Protein AF-A0AAV8XHI0-F1 (afdb_monomer_lite)

Organism: NCBI:txid1586634

Secondary structure (DSSP, 8-state):
-HHHHHHHHHHHHHHHHHHHHHHHHHHHHHTS----HHHHHHHHHTTTS-HHHHHHHHTT-HHHHHHHHSS-HHHHHHHT-

Foldseek 3Di:
DVVVVVVVVVVVVVVVVVVVVVVVVVVVVVPDDPDPPCVVVCVVCVVVDDPVNVCVVCVVPQVVNCVVPVDGPVVVVVVVD

Radius of gyration: 25.65 Å; chains: 1; bounding box: 40×25×78 Å

pLDDT: mean 79.67, std 9.08, range [60.34, 94.94]

Sequence (81 aa):
MQYLHQFTSYYSIERKHLLAVAAALVAKRKNRKKRSKWSKDWLLKRQQFSHVNLLAELKFEKDDWFNYLRMDEETYLELLH

Structure (mmCIF, N/CA/C/O backbone):
data_AF-A0AAV8XHI0-F1
#
_entry.id   AF-A0AAV8XHI0-F1
#
loop_
_atom_site.group_PDB
_atom_site.id
_atom_site.type_symbol
_atom_site.label_atom_id
_atom_site.label_alt_id
_atom_site.label_comp_id
_atom_site.label_asym_id
_atom_site.label_entity_id
_atom_site.label_seq_id
_atom_site.pdbx_PDB_ins_code
_atom_site.Cartn_x
_atom_site.Cartn_y
_atom_site.Cartn_z
_atom_site.occupancy
_atom_site.B_iso_or_equiv
_atom_site.auth_seq_id
_atom_site.auth_comp_id
_atom_site.auth_asym_id
_atom_site.auth_atom_id
_atom_site.pdbx_PDB_model_num
ATOM 1 N N . MET A 1 1 ? 25.130 14.540 -52.874 1.00 60.34 1 MET A N 1
ATOM 2 C CA . MET A 1 1 ? 25.809 13.821 -51.768 1.00 60.34 1 MET A CA 1
ATOM 3 C C . MET A 1 1 ? 25.566 14.417 -50.374 1.00 60.34 1 MET A C 1
ATOM 5 O O . MET A 1 1 ? 25.576 13.657 -49.419 1.00 60.34 1 MET A O 1
ATOM 9 N N . GLN A 1 2 ? 25.290 15.720 -50.212 1.00 69.81 2 GLN A N 1
ATOM 10 C CA . GLN A 1 2 ? 25.063 16.334 -48.885 1.00 69.81 2 GLN A CA 1
ATOM 11 C C . GLN A 1 2 ? 23.747 15.901 -48.198 1.00 69.81 2 GLN A C 1
ATOM 13 O O . GLN A 1 2 ? 23.739 15.645 -46.996 1.00 69.81 2 GLN A O 1
ATOM 18 N N . TYR A 1 3 ? 22.662 15.723 -48.959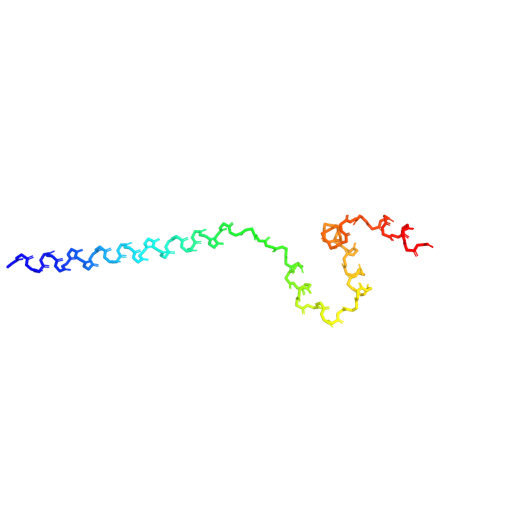 1.00 65.75 3 TYR A N 1
ATOM 19 C CA . TYR A 1 3 ? 21.343 15.347 -48.424 1.00 65.75 3 TYR A CA 1
ATOM 20 C C . TYR A 1 3 ? 21.301 13.970 -47.747 1.00 65.75 3 TYR A C 1
ATOM 22 O O . TYR A 1 3 ? 20.670 13.816 -46.706 1.00 65.75 3 TYR A O 1
ATOM 30 N N . LEU A 1 4 ? 22.009 12.971 -48.286 1.00 67.50 4 LEU A N 1
ATOM 31 C CA . LEU A 1 4 ? 22.065 11.635 -47.681 1.00 67.50 4 LEU A CA 1
ATOM 32 C C . LEU A 1 4 ? 22.812 11.653 -46.343 1.00 67.50 4 LEU A C 1
ATOM 34 O O . LEU A 1 4 ? 22.408 10.971 -45.410 1.00 67.5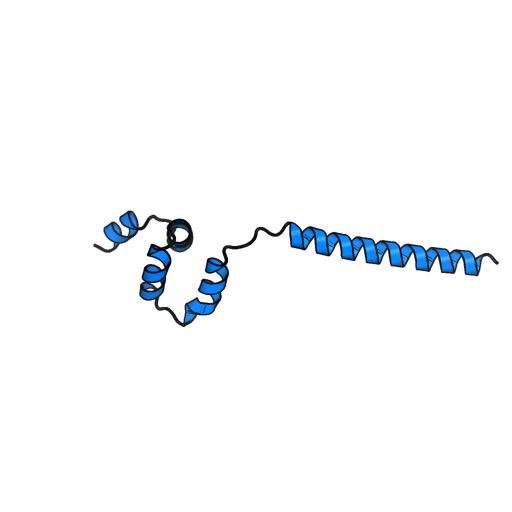0 4 LEU A O 1
ATOM 38 N N . HIS A 1 5 ? 23.856 12.477 -46.222 1.00 68.19 5 HIS A N 1
ATOM 39 C CA . HIS A 1 5 ? 24.620 12.630 -44.984 1.00 68.19 5 HIS A CA 1
ATOM 40 C C . HIS A 1 5 ? 23.824 13.368 -43.896 1.00 68.19 5 HIS A C 1
ATOM 42 O O . HIS A 1 5 ? 23.912 13.035 -42.715 1.00 68.19 5 HIS A O 1
ATOM 48 N N . GLN A 1 6 ? 23.009 14.351 -44.289 1.00 67.69 6 GLN A N 1
ATOM 49 C CA . GLN A 1 6 ? 22.067 15.009 -43.381 1.00 67.69 6 GLN A CA 1
ATOM 50 C C . GLN A 1 6 ? 20.954 14.053 -42.942 1.00 67.69 6 GLN A C 1
ATOM 52 O O . GLN A 1 6 ? 20.608 14.029 -41.765 1.00 67.69 6 GLN A O 1
ATOM 57 N N . PHE A 1 7 ? 20.455 13.216 -43.854 1.00 65.44 7 PHE A N 1
ATOM 58 C CA . PHE A 1 7 ? 19.420 12.227 -43.560 1.00 65.44 7 PHE A CA 1
ATOM 59 C C . PHE A 1 7 ? 19.906 11.126 -42.606 1.00 65.44 7 PHE A C 1
ATOM 61 O O . PHE A 1 7 ? 19.232 10.825 -41.621 1.00 65.44 7 PHE A O 1
ATOM 68 N N . THR A 1 8 ? 21.097 10.559 -42.831 1.00 69.50 8 THR A N 1
ATOM 69 C CA . THR A 1 8 ? 21.677 9.565 -41.910 1.00 69.50 8 THR A CA 1
ATOM 70 C C . THR A 1 8 ? 22.021 10.173 -40.552 1.00 69.50 8 THR A C 1
ATOM 72 O O . THR A 1 8 ? 21.806 9.532 -39.522 1.00 69.50 8 THR A O 1
ATOM 75 N N . SER A 1 9 ? 22.504 11.419 -40.534 1.00 71.31 9 SER A N 1
ATOM 76 C CA . SER A 1 9 ? 22.758 12.169 -39.302 1.00 71.31 9 SER A CA 1
ATOM 77 C C . SER A 1 9 ? 21.468 12.395 -38.509 1.00 71.31 9 SER A C 1
ATOM 79 O O . SER A 1 9 ? 21.417 12.079 -37.321 1.00 71.31 9 SER A O 1
ATOM 81 N N . TYR A 1 10 ? 20.396 12.830 -39.175 1.00 75.44 10 TYR A N 1
ATOM 82 C CA . TYR A 1 10 ? 19.081 13.047 -38.573 1.00 75.44 10 TYR A CA 1
ATOM 83 C C . TYR A 1 10 ? 18.515 11.761 -37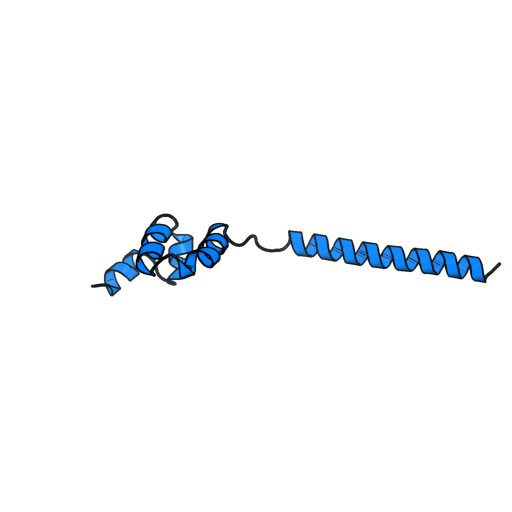.945 1.00 75.44 10 TYR A C 1
ATOM 85 O O . TYR A 1 10 ? 18.200 11.736 -36.754 1.00 75.44 10 TYR A O 1
ATOM 93 N N . TYR A 1 11 ? 18.508 10.655 -38.696 1.00 72.94 11 TYR A N 1
ATOM 94 C CA . TYR A 1 11 ? 18.054 9.347 -38.199 1.00 72.94 11 TYR A CA 1
ATOM 95 C C . TYR A 1 11 ? 18.904 8.816 -37.031 1.00 72.94 11 TYR A C 1
ATOM 97 O O . TYR A 1 11 ? 18.399 8.142 -36.129 1.00 72.94 11 TYR A O 1
ATOM 105 N N . SER A 1 12 ? 20.208 9.102 -37.035 1.00 77.38 12 SER A N 1
ATOM 106 C CA . SER A 1 12 ? 21.128 8.739 -35.950 1.00 77.38 12 SER A CA 1
ATOM 107 C C . SER A 1 12 ? 20.846 9.540 -34.674 1.00 77.38 12 SER A C 1
ATOM 109 O O . SER A 1 12 ? 20.874 8.985 -33.574 1.00 77.38 12 SER A O 1
ATOM 111 N N . ILE A 1 13 ? 20.527 10.830 -34.812 1.00 78.62 13 ILE A N 1
ATOM 112 C CA . ILE A 1 13 ? 20.184 11.731 -33.706 1.00 78.62 13 ILE A CA 1
ATOM 113 C C . ILE A 1 13 ? 18.841 11.332 -33.073 1.00 78.62 13 ILE A C 1
ATOM 115 O O . ILE A 1 13 ? 18.786 11.136 -31.858 1.00 78.62 13 ILE A O 1
ATOM 119 N N . GLU A 1 14 ? 17.789 11.098 -33.866 1.00 82.38 14 GLU A N 1
ATOM 120 C CA . GLU A 1 14 ? 16.481 10.656 -33.349 1.00 82.38 14 GLU A CA 1
ATOM 121 C C . GLU A 1 14 ? 16.579 9.352 -32.545 1.00 82.38 14 GLU A C 1
ATOM 123 O O . GLU A 1 14 ? 16.042 9.255 -31.439 1.00 82.38 14 GLU A O 1
ATOM 128 N N . ARG A 1 15 ? 17.334 8.360 -33.039 1.00 85.00 15 ARG A N 1
ATOM 129 C CA . ARG A 1 15 ? 17.558 7.098 -32.313 1.00 85.00 15 ARG A CA 1
ATOM 130 C C . ARG A 1 15 ? 18.248 7.315 -30.970 1.00 85.00 15 ARG A C 1
ATOM 132 O O . ARG A 1 15 ? 17.859 6.691 -29.985 1.00 85.00 15 ARG A O 1
ATOM 139 N N . LYS A 1 16 ? 19.245 8.203 -30.902 1.00 90.25 16 LYS A N 1
ATOM 140 C CA . LYS A 1 16 ? 19.929 8.538 -29.641 1.00 90.25 16 LYS A CA 1
ATOM 141 C C . LYS A 1 16 ? 18.972 9.185 -28.643 1.00 90.25 16 LYS A C 1
ATOM 143 O O . LYS A 1 16 ? 18.999 8.818 -27.471 1.00 90.25 16 LYS A O 1
ATOM 148 N N . HIS A 1 17 ? 18.097 10.084 -29.095 1.00 91.81 17 HIS A N 1
ATOM 149 C CA . HIS A 1 17 ? 17.083 10.692 -28.231 1.00 91.81 17 HIS A CA 1
ATOM 150 C C . HIS A 1 17 ? 16.070 9.666 -27.718 1.00 91.81 17 HIS A C 1
ATOM 152 O O . HIS A 1 17 ? 15.794 9.636 -26.520 1.00 91.81 17 HIS A O 1
ATOM 158 N N . LEU A 1 18 ? 15.579 8.773 -28.582 1.00 92.94 18 LEU A N 1
ATOM 159 C CA . LEU A 1 18 ? 14.675 7.691 -28.181 1.00 92.94 18 LEU A CA 1
ATOM 160 C C . LEU A 1 18 ? 15.320 6.765 -27.141 1.00 92.94 18 LEU A C 1
ATOM 162 O O . LEU A 1 18 ? 14.698 6.442 -26.127 1.00 92.94 18 LEU A O 1
ATOM 166 N N . LEU A 1 19 ? 16.585 6.389 -27.349 1.00 94.38 19 LEU A N 1
ATOM 167 C CA . LEU A 1 19 ? 17.345 5.577 -26.397 1.00 94.38 19 LEU A CA 1
ATOM 168 C C . LEU A 1 19 ? 17.562 6.306 -25.065 1.00 94.38 19 LEU A C 1
ATOM 170 O O . LEU A 1 19 ? 17.401 5.698 -24.007 1.00 94.38 19 LEU A O 1
ATOM 174 N N . ALA A 1 20 ? 17.871 7.605 -25.096 1.00 94.81 20 ALA A N 1
ATOM 175 C CA . ALA A 1 20 ? 18.036 8.414 -23.892 1.00 94.81 20 ALA A CA 1
ATOM 176 C C . ALA A 1 20 ? 16.729 8.515 -23.086 1.00 94.81 20 ALA A C 1
ATOM 178 O O . ALA A 1 20 ? 16.741 8.342 -21.865 1.00 94.81 20 ALA A O 1
ATOM 179 N N . VAL A 1 21 ? 15.591 8.720 -23.759 1.00 94.94 21 VAL A N 1
ATOM 180 C CA . VAL A 1 21 ? 14.266 8.737 -23.119 1.00 94.94 21 VAL A CA 1
ATOM 181 C C . VAL A 1 21 ? 13.941 7.374 -22.507 1.00 94.94 21 VAL A C 1
ATOM 183 O O . VAL A 1 21 ? 13.540 7.303 -21.343 1.00 94.94 21 VAL A O 1
ATOM 186 N N . ALA A 1 22 ? 14.165 6.282 -23.241 1.00 93.88 22 ALA A N 1
ATOM 187 C CA . ALA A 1 22 ? 13.942 4.931 -22.732 1.00 93.88 22 ALA A CA 1
ATOM 188 C C . ALA A 1 22 ? 14.806 4.637 -21.490 1.00 93.88 22 ALA A C 1
ATOM 190 O O . ALA A 1 22 ? 14.293 4.156 -20.476 1.00 93.88 22 ALA A O 1
ATOM 191 N N . ALA A 1 23 ? 16.094 4.996 -21.526 1.00 94.19 23 ALA A N 1
ATOM 192 C CA . ALA A 1 23 ? 17.008 4.835 -20.398 1.00 94.19 23 ALA A CA 1
ATOM 193 C C . ALA A 1 23 ? 16.558 5.647 -19.171 1.00 94.19 23 ALA A C 1
ATOM 195 O O . ALA A 1 23 ? 16.525 5.119 -18.055 1.00 94.19 23 ALA A O 1
ATOM 196 N N . ALA A 1 24 ? 16.134 6.900 -19.370 1.00 92.75 24 ALA A N 1
ATOM 197 C CA . ALA A 1 24 ? 15.621 7.753 -18.301 1.00 92.75 24 ALA A CA 1
ATOM 198 C C . ALA A 1 24 ? 14.350 7.172 -17.651 1.00 92.75 24 ALA A C 1
ATOM 200 O O . ALA A 1 24 ? 14.220 7.177 -16.423 1.00 92.75 24 ALA A O 1
ATOM 201 N N . LEU A 1 25 ? 13.428 6.615 -18.446 1.00 91.50 25 LEU A N 1
ATOM 202 C CA . LEU A 1 25 ? 12.212 5.971 -17.935 1.00 91.50 25 LEU A CA 1
ATOM 203 C C . LEU A 1 25 ? 12.527 4.731 -17.085 1.00 91.50 25 LEU A C 1
ATOM 205 O O . LEU A 1 25 ? 11.948 4.557 -16.006 1.00 91.50 25 LEU A O 1
ATOM 209 N N . VAL A 1 26 ? 13.471 3.895 -17.525 1.00 90.81 26 VAL A N 1
ATOM 210 C CA . VAL A 1 26 ? 13.909 2.706 -16.774 1.00 90.81 26 VAL A CA 1
ATOM 211 C C . VAL A 1 26 ? 14.593 3.104 -15.464 1.00 90.81 26 VAL A C 1
ATOM 213 O O . VAL A 1 26 ? 14.246 2.575 -14.403 1.00 90.81 26 VAL A O 1
ATOM 216 N N . ALA A 1 27 ? 15.500 4.085 -15.502 1.00 88.00 27 ALA A N 1
ATOM 217 C CA . ALA A 1 27 ? 16.172 4.601 -14.309 1.00 88.00 27 ALA A CA 1
ATOM 218 C C . ALA A 1 27 ? 15.169 5.176 -13.291 1.00 88.00 27 ALA A C 1
ATOM 220 O O . ALA A 1 27 ? 15.232 4.864 -12.098 1.00 88.00 27 ALA A O 1
ATOM 221 N N . LYS A 1 28 ? 14.166 5.932 -13.763 1.00 85.50 28 LYS A N 1
ATOM 222 C CA . LYS A 1 28 ? 13.091 6.475 -12.918 1.00 85.50 28 LYS A CA 1
ATOM 223 C C . LYS A 1 28 ? 12.260 5.374 -12.254 1.00 85.50 28 LYS A C 1
ATOM 225 O O . LYS A 1 28 ? 11.858 5.531 -11.102 1.00 85.50 28 LYS A O 1
ATOM 230 N N . ARG A 1 29 ? 12.008 4.254 -12.942 1.00 77.94 29 ARG A N 1
ATOM 231 C CA . ARG A 1 29 ? 11.299 3.096 -12.368 1.00 77.94 29 ARG A CA 1
ATOM 232 C C . ARG A 1 29 ? 12.119 2.416 -11.270 1.00 77.94 29 ARG A C 1
ATOM 234 O O . ARG A 1 29 ? 11.539 2.048 -10.252 1.00 77.94 29 ARG A O 1
ATOM 241 N N . LYS A 1 30 ? 13.438 2.287 -11.454 1.00 73.56 30 LYS A N 1
ATOM 242 C CA . LYS A 1 30 ? 14.355 1.683 -10.468 1.00 73.56 30 LYS A CA 1
ATOM 243 C C . LYS A 1 30 ? 14.426 2.490 -9.167 1.00 73.56 30 LYS A C 1
ATOM 245 O O . LYS A 1 30 ? 14.471 1.899 -8.095 1.00 73.56 30 LYS A O 1
ATOM 250 N N . ASN A 1 31 ? 14.352 3.818 -9.262 1.00 71.75 31 ASN A N 1
ATOM 251 C CA . ASN A 1 31 ? 14.405 4.726 -8.112 1.00 71.75 31 ASN A CA 1
ATOM 252 C C . ASN A 1 31 ? 13.065 4.914 -7.380 1.00 71.75 31 ASN A C 1
ATOM 254 O O . ASN A 1 31 ? 12.998 5.656 -6.398 1.00 71.75 31 ASN A O 1
ATOM 258 N N . ARG A 1 32 ? 11.974 4.270 -7.815 1.00 71.81 32 ARG A N 1
ATOM 259 C CA . ARG A 1 32 ? 10.726 4.320 -7.044 1.00 71.81 32 ARG A CA 1
ATOM 260 C C . ARG A 1 32 ? 10.911 3.539 -5.747 1.00 71.81 32 ARG A C 1
ATOM 262 O O . ARG A 1 32 ? 11.135 2.330 -5.791 1.00 71.81 32 ARG A O 1
ATOM 269 N N . LYS A 1 33 ? 10.737 4.215 -4.601 1.00 72.50 33 LYS A N 1
ATOM 270 C CA . LYS A 1 33 ? 10.599 3.546 -3.300 1.00 72.50 33 LYS A CA 1
ATOM 271 C C . LYS A 1 33 ? 9.541 2.452 -3.447 1.00 72.50 33 LYS A C 1
ATOM 273 O O . LYS A 1 33 ? 8.405 2.732 -3.847 1.00 72.50 33 LYS A O 1
ATOM 278 N N . LYS A 1 34 ? 9.924 1.200 -3.185 1.00 68.06 34 LYS A N 1
ATOM 279 C CA . LYS A 1 34 ? 8.975 0.089 -3.151 1.00 68.06 34 LYS A CA 1
ATOM 280 C C . LYS A 1 34 ? 8.007 0.399 -2.012 1.00 68.06 34 LYS A C 1
ATOM 282 O O . LYS A 1 34 ? 8.400 0.350 -0.855 1.00 68.06 34 LYS A O 1
ATOM 287 N N . ARG A 1 35 ? 6.769 0.785 -2.338 1.00 65.38 35 ARG A N 1
ATOM 288 C CA . ARG A 1 35 ? 5.693 0.795 -1.338 1.00 65.38 35 ARG A CA 1
ATOM 289 C C . ARG A 1 35 ? 5.606 -0.609 -0.742 1.00 65.38 35 ARG A C 1
ATOM 291 O O . ARG A 1 35 ? 5.763 -1.569 -1.508 1.00 65.38 35 ARG A O 1
ATOM 298 N N . SER A 1 36 ? 5.370 -0.692 0.569 1.00 70.44 36 SER A N 1
ATOM 299 C CA . SER A 1 36 ? 5.109 -1.957 1.261 1.00 70.44 36 SER A CA 1
ATOM 300 C C . SER A 1 36 ? 4.087 -2.760 0.446 1.00 70.44 36 SER A C 1
ATOM 302 O O . SER A 1 36 ? 3.154 -2.197 -0.147 1.00 70.44 36 SER A O 1
ATOM 304 N N . LYS A 1 37 ? 4.327 -4.072 0.331 1.00 67.06 37 LYS A N 1
ATOM 305 C CA . LYS A 1 37 ? 3.401 -4.999 -0.333 1.00 67.06 37 LYS A CA 1
ATOM 306 C C . LYS A 1 37 ? 2.010 -4.847 0.288 1.00 67.06 37 LYS A C 1
ATOM 308 O O . LYS A 1 37 ? 1.026 -4.726 -0.436 1.00 67.06 37 LYS A O 1
ATOM 313 N N . TRP A 1 38 ? 1.976 -4.704 1.606 1.00 69.75 38 TRP A N 1
ATOM 314 C CA . TRP A 1 38 ? 0.769 -4.550 2.386 1.00 69.75 38 TRP A CA 1
ATOM 315 C C . TRP A 1 38 ? 0.047 -3.228 2.096 1.00 69.75 38 TRP A C 1
ATOM 317 O O . TRP A 1 38 ? -1.154 -3.251 1.863 1.00 69.75 38 TRP A O 1
ATOM 327 N N . SER A 1 39 ? 0.741 -2.094 1.904 1.00 67.19 39 SER A N 1
ATOM 328 C CA . SER A 1 39 ? 0.066 -0.841 1.495 1.00 67.19 39 SER A CA 1
ATOM 329 C C . SER A 1 39 ? -0.697 -0.959 0.163 1.00 67.19 39 SER A C 1
ATOM 331 O O . SER A 1 39 ? -1.657 -0.223 -0.074 1.00 67.19 39 SER A O 1
ATOM 333 N N . LYS A 1 40 ? -0.255 -1.843 -0.743 1.00 72.31 40 LYS A N 1
ATOM 334 C CA . LYS A 1 40 ? -0.967 -2.119 -2.001 1.00 72.31 40 LYS A CA 1
ATOM 335 C C . LYS A 1 40 ? -2.127 -3.080 -1.780 1.00 72.31 40 LYS A C 1
ATOM 337 O O . LYS A 1 40 ? -3.220 -2.810 -2.271 1.00 72.31 40 LYS A O 1
ATOM 342 N N . ASP A 1 41 ? -1.886 -4.158 -1.046 1.00 77.38 41 ASP A N 1
ATOM 343 C CA . ASP A 1 41 ? -2.883 -5.195 -0.790 1.00 77.38 41 ASP A CA 1
ATOM 344 C C . ASP A 1 41 ? -4.034 -4.653 0.075 1.00 77.38 41 ASP A C 1
ATOM 346 O O . ASP A 1 41 ? -5.199 -4.920 -0.214 1.00 77.38 41 ASP A O 1
ATOM 350 N N . TRP A 1 42 ? -3.736 -3.792 1.052 1.00 75.75 42 TRP A N 1
ATOM 351 C CA . TRP A 1 42 ? -4.723 -3.050 1.832 1.00 75.75 42 TRP A CA 1
ATOM 352 C C . TRP A 1 42 ? -5.591 -2.155 0.951 1.00 75.75 42 TRP A C 1
ATOM 354 O O . TRP A 1 42 ? -6.815 -2.237 1.007 1.00 75.75 42 TRP A O 1
ATOM 364 N N . LEU A 1 43 ? -4.985 -1.323 0.094 1.00 72.69 43 LEU A N 1
ATOM 365 C CA . LEU A 1 43 ? -5.748 -0.408 -0.761 1.00 72.69 43 LEU A CA 1
ATOM 366 C C . LEU A 1 43 ? -6.766 -1.159 -1.633 1.00 72.69 43 LEU A C 1
ATOM 368 O O . LEU A 1 43 ? -7.861 -0.648 -1.866 1.00 72.69 43 LEU A O 1
ATOM 372 N N . LEU A 1 44 ? -6.405 -2.364 -2.082 1.00 80.69 44 LEU A N 1
ATOM 373 C CA . LEU A 1 44 ? -7.279 -3.250 -2.850 1.00 80.69 44 LEU A CA 1
ATOM 374 C C . LEU A 1 44 ? -8.393 -3.865 -1.992 1.00 80.69 44 LEU A C 1
ATOM 376 O O . LEU A 1 44 ? -9.523 -3.980 -2.459 1.00 80.69 44 LEU A O 1
ATOM 380 N N . LYS A 1 45 ? -8.103 -4.227 -0.739 1.00 74.94 45 LYS A N 1
ATOM 381 C CA . LYS A 1 45 ? -9.054 -4.878 0.177 1.00 74.94 45 LYS A CA 1
ATOM 382 C C . LYS A 1 45 ? -9.852 -3.906 1.055 1.00 74.94 45 LYS A C 1
ATOM 384 O O . LYS A 1 45 ? -10.727 -4.339 1.798 1.00 74.94 45 LYS A O 1
ATOM 389 N N . ARG A 1 46 ? -9.621 -2.592 0.943 1.00 77.25 46 ARG A N 1
ATOM 390 C CA . ARG A 1 46 ? -10.234 -1.563 1.805 1.00 77.25 46 ARG A CA 1
ATOM 391 C C . ARG A 1 46 ? -11.760 -1.554 1.832 1.00 77.25 46 ARG A C 1
ATOM 393 O O . ARG A 1 46 ? -12.347 -1.074 2.787 1.00 77.25 46 ARG A O 1
ATOM 400 N N . GLN A 1 47 ? -12.393 -1.998 0.748 1.00 73.88 47 GLN A N 1
ATOM 401 C CA . GLN A 1 47 ? -13.853 -2.072 0.647 1.00 73.88 47 GLN A CA 1
ATOM 402 C C . GLN A 1 47 ? -14.412 -3.368 1.247 1.00 73.88 47 GLN A C 1
ATOM 404 O O . GLN A 1 47 ? -15.601 -3.441 1.528 1.00 73.88 47 GLN A O 1
ATOM 409 N N . GLN A 1 48 ? -13.568 -4.390 1.407 1.00 75.44 48 GLN A N 1
ATOM 410 C CA . GLN A 1 48 ? -13.953 -5.720 1.881 1.00 75.44 48 GLN A CA 1
ATOM 411 C C . GLN A 1 48 ? -13.799 -5.849 3.396 1.00 75.44 48 GLN A C 1
ATOM 413 O O . GLN A 1 48 ? -14.583 -6.542 4.037 1.00 75.44 48 GLN A O 1
ATOM 418 N N . PHE A 1 49 ? -12.806 -5.176 3.978 1.00 69.75 49 PHE A N 1
ATOM 419 C CA . PHE A 1 49 ? -12.633 -5.147 5.423 1.00 69.75 49 PHE A CA 1
ATOM 420 C C . PHE A 1 49 ? -13.359 -3.949 6.024 1.00 69.75 49 PHE A C 1
ATOM 422 O O . PHE A 1 49 ? -13.116 -2.804 5.643 1.00 69.75 49 PHE A O 1
ATOM 429 N N . SER A 1 50 ? -14.214 -4.209 7.015 1.00 73.25 50 SER A N 1
ATOM 430 C CA . SER A 1 50 ? -14.589 -3.169 7.969 1.00 73.25 50 SER A CA 1
ATOM 431 C C . SER A 1 50 ? -13.325 -2.654 8.671 1.00 73.25 50 SER A C 1
ATOM 433 O O . SER A 1 50 ? -12.328 -3.375 8.768 1.00 73.25 50 SER A O 1
ATOM 435 N N . HIS A 1 51 ? -13.356 -1.418 9.182 1.00 71.62 51 HIS A N 1
ATOM 436 C CA . HIS A 1 51 ? -12.214 -0.827 9.893 1.00 71.62 51 HIS A CA 1
ATOM 437 C C . HIS A 1 51 ? -11.653 -1.757 10.982 1.00 71.62 51 HIS A C 1
ATOM 439 O O . HIS A 1 51 ? -10.443 -1.861 11.122 1.00 71.62 51 HIS A O 1
ATOM 445 N N . VAL A 1 52 ? -12.510 -2.503 11.681 1.00 76.12 52 VAL A N 1
ATOM 446 C CA . VAL A 1 52 ? -12.107 -3.442 12.740 1.00 76.12 52 VAL A CA 1
ATOM 447 C C . VAL A 1 52 ? -11.346 -4.652 12.188 1.00 76.12 52 VAL A C 1
ATOM 449 O O . VAL A 1 52 ? -10.305 -5.020 12.727 1.00 76.12 52 VAL A O 1
ATOM 452 N N . ASN A 1 53 ? -11.810 -5.240 11.081 1.00 81.12 53 ASN A N 1
ATOM 453 C CA . ASN A 1 53 ? -11.128 -6.381 10.463 1.00 81.12 53 ASN A CA 1
ATOM 454 C C . ASN A 1 53 ? -9.751 -5.984 9.923 1.00 81.12 53 ASN A C 1
ATOM 456 O O . ASN A 1 53 ? -8.816 -6.774 9.981 1.00 81.12 53 ASN A O 1
ATOM 460 N N . LEU A 1 54 ? -9.608 -4.747 9.441 1.00 80.62 54 LEU A N 1
ATOM 461 C CA . LEU A 1 54 ? -8.304 -4.232 9.051 1.00 80.62 54 LEU A CA 1
ATOM 462 C C . LEU A 1 54 ? -7.350 -4.118 10.242 1.00 80.62 54 LEU A C 1
ATOM 464 O O . LEU A 1 54 ? -6.181 -4.472 10.121 1.00 80.62 54 LEU A O 1
ATOM 468 N N . LEU A 1 55 ? -7.823 -3.586 11.367 1.00 83.38 55 LEU A N 1
ATOM 469 C CA . LEU A 1 55 ? -6.985 -3.420 12.551 1.00 83.38 55 LEU A CA 1
ATOM 470 C C . LEU A 1 55 ? -6.470 -4.776 13.055 1.00 83.38 55 LEU A C 1
ATOM 472 O O . LEU A 1 55 ? -5.296 -4.893 13.396 1.00 83.38 55 LEU A O 1
ATOM 476 N N . ALA A 1 56 ? -7.292 -5.827 12.992 1.00 83.50 56 ALA A N 1
ATOM 477 C CA . ALA A 1 56 ? -6.852 -7.187 13.309 1.00 83.50 56 ALA A CA 1
ATOM 478 C C . ALA A 1 56 ? -5.681 -7.663 12.424 1.00 83.50 56 ALA A C 1
ATOM 480 O O . ALA A 1 56 ? -4.758 -8.298 12.925 1.00 83.50 56 ALA A O 1
ATOM 481 N N . GLU A 1 57 ? -5.684 -7.318 11.134 1.00 80.69 57 GLU A N 1
ATOM 482 C CA . GLU A 1 57 ? -4.582 -7.622 10.206 1.00 80.69 57 GLU A CA 1
ATOM 483 C C . GLU A 1 57 ? -3.340 -6.754 10.481 1.00 80.69 57 GLU A C 1
ATOM 485 O O . GLU A 1 57 ? -2.208 -7.229 10.403 1.00 80.69 57 GLU A O 1
ATOM 490 N N . LEU A 1 58 ? -3.546 -5.482 10.834 1.00 81.06 58 LEU A N 1
ATOM 491 C CA . LEU A 1 58 ? -2.479 -4.520 11.129 1.00 81.06 58 LEU A CA 1
ATOM 492 C C . LEU A 1 58 ? -1.685 -4.863 12.391 1.00 81.06 58 LEU A C 1
ATOM 494 O O . LEU A 1 58 ? -0.506 -4.530 12.474 1.00 81.06 58 LEU A O 1
ATOM 498 N N . LYS A 1 59 ? -2.302 -5.550 13.357 1.00 80.62 59 LYS A N 1
ATOM 499 C CA . LYS A 1 59 ? -1.658 -5.965 14.611 1.00 80.62 59 LYS A CA 1
ATOM 500 C C . LYS A 1 59 ? -0.387 -6.796 14.390 1.00 80.62 59 LYS A C 1
ATOM 502 O O . LYS A 1 59 ? 0.537 -6.750 15.199 1.00 80.62 59 LYS A O 1
ATOM 507 N N . PHE A 1 60 ? -0.316 -7.545 13.290 1.00 80.19 60 PHE A N 1
ATOM 508 C CA . PHE A 1 60 ? 0.839 -8.387 12.976 1.00 80.19 60 PHE A CA 1
ATOM 509 C C . PHE A 1 60 ? 2.021 -7.610 12.368 1.00 80.19 60 PHE A C 1
ATOM 511 O O . PHE A 1 60 ? 3.134 -8.134 12.334 1.00 80.19 60 PHE A O 1
ATOM 518 N N . GLU A 1 61 ? 1.818 -6.359 11.934 1.00 78.31 61 GLU A N 1
ATOM 519 C CA . GLU A 1 61 ? 2.849 -5.494 11.348 1.00 78.31 61 GLU A CA 1
ATOM 520 C C . GLU A 1 61 ? 2.848 -4.104 12.015 1.00 78.31 61 GLU A C 1
ATOM 522 O O . GLU A 1 61 ? 2.154 -3.178 11.591 1.00 78.31 61 GLU A O 1
ATOM 527 N N . LYS A 1 62 ? 3.685 -3.931 13.050 1.00 73.69 62 LYS A N 1
ATOM 528 C CA . LYS A 1 62 ? 3.769 -2.699 13.865 1.00 73.69 62 LYS A CA 1
ATOM 529 C C . LYS A 1 62 ? 3.966 -1.415 13.043 1.00 73.69 62 LYS A C 1
ATOM 531 O O . LYS A 1 62 ? 3.365 -0.387 13.355 1.00 73.69 62 LYS A O 1
ATOM 536 N N . ASP A 1 63 ? 4.783 -1.473 11.992 1.00 79.38 63 ASP A N 1
ATOM 537 C CA . ASP A 1 63 ? 5.043 -0.318 11.125 1.00 79.38 63 ASP A CA 1
ATOM 538 C C . ASP A 1 63 ? 3.790 0.102 10.349 1.00 79.38 63 ASP A C 1
ATOM 540 O O . ASP A 1 63 ? 3.510 1.293 10.210 1.00 79.38 63 ASP A O 1
ATOM 544 N N . ASP A 1 64 ? 3.005 -0.862 9.869 1.00 80.12 64 ASP A N 1
ATOM 545 C CA . ASP A 1 64 ? 1.803 -0.578 9.092 1.00 80.12 64 ASP A CA 1
ATOM 546 C C . ASP A 1 64 ? 0.631 -0.152 9.980 1.00 80.12 64 ASP A C 1
ATOM 548 O O . ASP A 1 64 ? -0.150 0.714 9.568 1.00 80.12 64 ASP A O 1
ATOM 552 N N . TRP A 1 65 ? 0.569 -0.641 11.226 1.00 83.8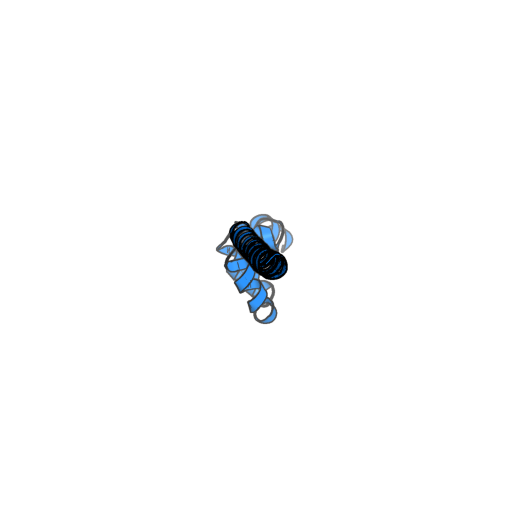1 65 TRP A N 1
ATOM 553 C CA . TRP A 1 65 ? -0.356 -0.127 12.240 1.00 83.81 65 TRP A CA 1
ATOM 554 C C . TRP A 1 65 ? -0.128 1.369 12.461 1.00 83.81 65 TRP A C 1
ATOM 556 O O . TRP A 1 65 ? -1.044 2.182 12.300 1.00 83.81 65 TRP A O 1
ATOM 566 N N . PHE A 1 66 ? 1.126 1.746 12.730 1.00 85.00 66 PHE A N 1
ATOM 567 C CA . PHE A 1 66 ? 1.506 3.141 12.920 1.00 85.00 66 PHE A CA 1
ATOM 568 C C . PHE A 1 66 ? 1.265 3.975 11.655 1.00 85.00 66 PHE A C 1
ATOM 570 O O . PHE A 1 66 ? 0.802 5.111 11.734 1.00 85.00 66 PHE A O 1
ATOM 577 N N . ASN A 1 67 ? 1.513 3.426 10.465 1.00 83.25 67 ASN A N 1
ATOM 578 C CA . ASN A 1 67 ? 1.240 4.133 9.212 1.00 83.25 67 ASN A CA 1
ATOM 579 C C . ASN A 1 67 ? -0.255 4.431 9.014 1.00 83.25 67 ASN A C 1
ATOM 581 O O . ASN A 1 67 ? -0.594 5.496 8.483 1.00 83.25 67 ASN A O 1
ATOM 585 N N . TYR A 1 68 ? -1.130 3.505 9.416 1.00 82.44 68 TYR A N 1
ATOM 586 C CA . TYR A 1 68 ? -2.577 3.616 9.247 1.00 82.44 68 TYR A CA 1
ATOM 587 C C . TYR A 1 68 ? -3.229 4.509 10.309 1.00 82.44 68 TYR A C 1
ATOM 589 O O . TYR A 1 68 ? -3.956 5.435 9.950 1.00 82.44 68 TYR A O 1
ATOM 597 N N . LEU A 1 69 ? -2.945 4.269 11.592 1.00 86.44 69 LEU A N 1
ATOM 598 C CA . LEU A 1 69 ? -3.566 4.992 12.708 1.00 86.44 69 LEU A CA 1
ATOM 599 C C . LEU A 1 69 ? -2.769 6.215 13.184 1.00 86.44 69 LEU A C 1
ATOM 601 O O . LEU A 1 69 ? -3.320 7.046 13.899 1.00 86.44 69 LEU A O 1
ATOM 605 N N . ARG A 1 70 ? -1.495 6.359 12.787 1.00 88.00 70 ARG A N 1
ATOM 606 C CA . ARG A 1 70 ? -0.557 7.392 13.289 1.00 88.00 70 ARG A CA 1
ATOM 607 C C . ARG A 1 70 ? -0.338 7.358 14.805 1.00 88.00 70 ARG A C 1
ATOM 609 O O . ARG A 1 70 ? 0.072 8.356 15.386 1.00 88.00 70 ARG A O 1
ATOM 616 N N . MET A 1 71 ? -0.579 6.204 15.411 1.00 89.38 71 MET A N 1
ATOM 617 C CA . MET A 1 71 ? -0.374 5.896 16.823 1.00 89.38 71 MET A CA 1
ATOM 618 C C . MET A 1 71 ? -0.018 4.413 16.948 1.00 89.38 71 MET A C 1
ATOM 620 O O . MET A 1 71 ? -0.273 3.637 16.025 1.00 89.38 71 MET A O 1
ATOM 624 N N . ASP A 1 72 ? 0.602 4.024 18.053 1.00 89.81 72 ASP A N 1
ATOM 625 C CA . ASP A 1 72 ? 0.835 2.622 18.402 1.00 89.81 72 ASP A CA 1
ATOM 626 C C . ASP A 1 72 ? -0.456 1.910 18.847 1.00 89.81 72 ASP A C 1
ATOM 628 O O . ASP A 1 72 ? -1.522 2.514 18.987 1.00 89.81 72 ASP A O 1
ATOM 632 N N . GLU A 1 73 ? -0.380 0.583 18.972 1.00 88.00 73 GLU A N 1
ATOM 633 C CA . GLU A 1 73 ? -1.528 -0.253 19.344 1.00 88.00 73 GLU A CA 1
ATOM 634 C C . GLU A 1 73 ? -1.994 0.023 20.776 1.00 88.00 73 GLU A C 1
ATOM 636 O O . GLU A 1 73 ? -3.193 0.029 21.032 1.00 88.00 73 GLU A O 1
ATOM 641 N N . GLU A 1 74 ? -1.063 0.306 21.687 1.00 89.94 74 GLU A N 1
ATOM 642 C CA . GLU A 1 74 ? -1.352 0.585 23.094 1.00 89.94 74 GLU A CA 1
ATOM 643 C C . GLU A 1 74 ? -2.164 1.877 23.237 1.00 89.94 74 GLU A C 1
ATOM 645 O O . GLU A 1 74 ? -3.265 1.846 23.781 1.00 89.94 74 GLU A O 1
ATOM 650 N N . THR A 1 75 ? -1.713 2.965 22.608 1.00 91.06 75 THR A N 1
ATOM 651 C CA . THR A 1 75 ? -2.436 4.246 22.561 1.00 91.06 75 THR A CA 1
ATOM 652 C C . THR A 1 75 ? -3.839 4.091 21.966 1.00 91.06 75 THR A C 1
ATOM 654 O O . THR A 1 75 ? -4.799 4.695 22.440 1.00 91.06 75 THR A O 1
ATOM 657 N N . TYR A 1 76 ? -3.996 3.271 20.922 1.00 90.00 76 TYR A N 1
ATOM 658 C CA . TYR A 1 76 ? -5.314 3.006 20.341 1.00 90.00 76 TYR A CA 1
ATOM 659 C C . TYR A 1 76 ? -6.246 2.279 21.322 1.00 90.00 76 TYR A C 1
ATOM 661 O O . TYR A 1 76 ? -7.425 2.621 21.409 1.00 90.00 76 TYR A O 1
ATOM 669 N N . LEU A 1 77 ? -5.728 1.289 22.056 1.00 89.25 77 LEU A N 1
ATOM 670 C CA . LEU A 1 77 ? -6.498 0.544 23.054 1.00 89.25 77 LEU A CA 1
ATOM 671 C C . LEU A 1 77 ? -6.885 1.423 24.249 1.00 89.25 77 LEU A C 1
ATOM 673 O O . LEU A 1 77 ? -8.004 1.297 24.741 1.00 89.25 77 LEU A O 1
ATOM 677 N N . GLU A 1 78 ? -6.010 2.338 24.669 1.00 94.00 78 GLU A N 1
ATOM 678 C CA . GLU A 1 78 ? -6.309 3.326 25.712 1.00 94.00 78 GLU A CA 1
ATOM 679 C C . GLU A 1 78 ? -7.439 4.282 25.306 1.00 94.00 78 GLU A C 1
ATOM 681 O O . GLU A 1 78 ? -8.290 4.603 26.129 1.00 94.00 78 GLU A O 1
ATOM 686 N N . LEU A 1 79 ? -7.478 4.714 24.039 1.00 90.44 79 LEU A N 1
ATOM 687 C CA . LEU A 1 79 ? -8.507 5.625 23.516 1.00 90.44 79 LEU A CA 1
ATOM 688 C C . LEU A 1 79 ? -9.857 4.952 23.231 1.00 90.44 79 LEU A C 1
ATOM 690 O O . LEU A 1 79 ? -10.860 5.646 23.065 1.00 90.44 79 LEU A O 1
ATOM 694 N N . LEU A 1 80 ? -9.879 3.626 23.088 1.00 86.44 80 LEU A N 1
ATOM 695 C CA . LEU A 1 80 ? -11.105 2.860 22.854 1.00 86.44 80 LEU A CA 1
ATOM 696 C C . LEU A 1 80 ? -11.925 2.661 24.142 1.00 86.44 80 LEU A C 1
ATOM 698 O O . LEU A 1 80 ? -13.095 2.281 24.065 1.00 86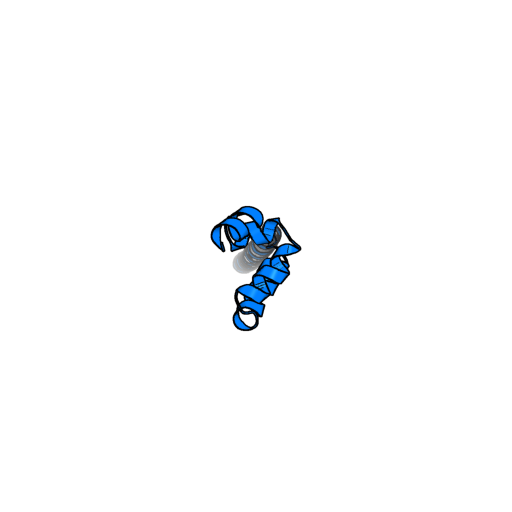.44 80 LEU A O 1
ATOM 702 N N . HIS A 1 81 ? -11.294 2.880 25.295 1.00 63.84 81 HIS A N 1
ATOM 703 C CA . HIS A 1 81 ? -11.857 2.733 26.633 1.00 63.84 81 HIS A CA 1
ATOM 704 C C . HIS A 1 81 ? -12.676 3.964 27.047 1.00 63.84 81 HIS A C 1
ATOM 706 O O . HIS A 1 81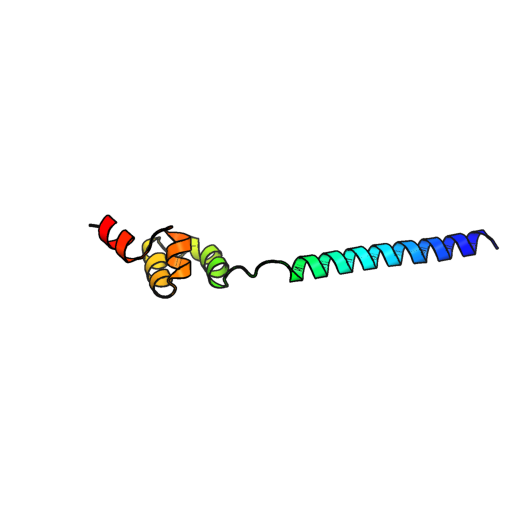 ? -13.737 3.763 27.681 1.00 63.84 81 HIS A O 1
#